Protein AF-A0A9N9YGB5-F1 (afdb_monomer)

Secondary structure (DSSP, 8-state):
--HHHHHHHHHHHHHHHHHTTS-EEEEEE-TT--EEEEEEEE-TTT--EEEEEEES----TTSS-----

Organism: NCBI:txid160324

Nearest PDB structures (foldseek):
  4mlq-assembly1_A  TM=8.299E-01  e=4.572E-01  Priestia megaterium
  9pai-assembly1_A  TM=6.675E-01  e=9.155E-01  Homo sapiens
  6ok2-assembly1_D  TM=4.835E-01  e=6.269E-01  Geobacter metallireducens GS-15
  3cvm-assembly2_B  TM=6.605E-01  e=3.037E+00  unclassified
  4ic0-assembly2_B  TM=6.083E-01  e=4.165E+00  Homo sapiens

Solvent-accessible surface area (backbone atoms only — not comparable to full-atom values): 4195 Å² total; per-residue (Å²): 142,51,71,67,61,53,51,50,53,52,53,49,21,58,53,38,32,75,60,27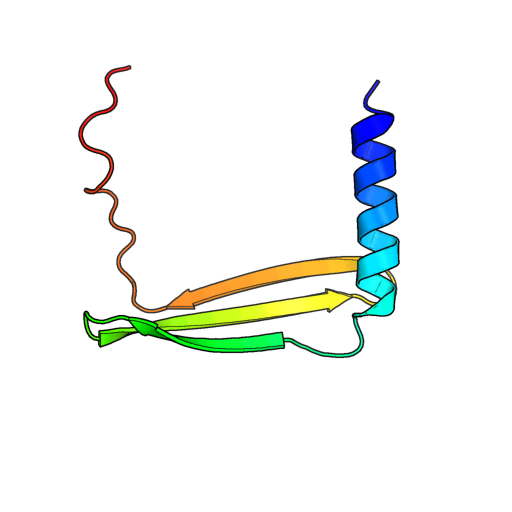,86,53,75,48,74,50,77,49,66,50,99,86,68,41,45,41,35,42,36,38,44,41,38,54,88,75,21,48,72,49,77,49,80,48,56,78,59,73,81,65,74,76,75,63,67,82,77,77,132

InterPro domains:
  IPR003692 Hydantoinase B/oxoprolinase [PF02538] (1-56)

Radius of gyration: 17.27 Å; Cα contacts (8 Å, |Δi|>4): 90; chains: 1; bounding box: 34×34×44 Å

Structure (mmCIF, N/CA/C/O backbone):
data_AF-A0A9N9YGB5-F1
#
_entry.id   AF-A0A9N9YGB5-F1
#
loop_
_atom_site.group_PDB
_atom_site.id
_atom_site.type_symbol
_atom_site.label_atom_id
_atom_site.label_alt_id
_atom_site.label_comp_id
_atom_s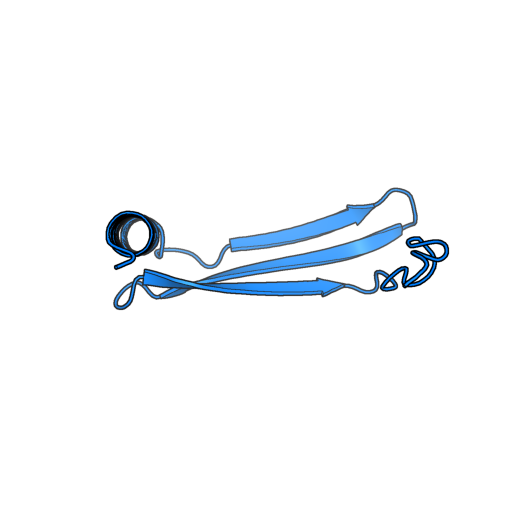ite.label_asym_id
_atom_site.label_entity_id
_atom_site.label_seq_id
_atom_site.pdbx_PDB_ins_code
_atom_site.Cartn_x
_atom_site.Cartn_y
_atom_site.Cartn_z
_atom_site.occupancy
_atom_site.B_iso_or_equiv
_atom_site.auth_seq_id
_atom_site.auth_comp_id
_atom_site.auth_asym_id
_atom_site.auth_atom_id
_atom_site.pdbx_PDB_model_num
ATOM 1 N N . MET A 1 1 ? 0.925 18.070 22.254 1.00 56.28 1 MET A N 1
ATOM 2 C CA . MET A 1 1 ? 0.085 19.043 21.530 1.00 56.28 1 MET A CA 1
ATOM 3 C C . MET A 1 1 ? 0.309 18.791 20.048 1.00 56.28 1 MET A C 1
ATOM 5 O O . MET A 1 1 ? 1.235 19.351 19.494 1.00 56.28 1 MET A O 1
ATOM 9 N N . ASN A 1 2 ? -0.456 17.852 19.483 1.00 75.25 2 ASN A N 1
ATOM 10 C CA . ASN A 1 2 ? -0.552 17.534 18.050 1.00 75.25 2 ASN A CA 1
ATOM 11 C C . ASN A 1 2 ? -1.942 16.933 17.750 1.00 75.25 2 ASN A C 1
ATOM 13 O O . ASN A 1 2 ? -2.112 16.085 16.885 1.00 75.25 2 ASN A O 1
ATOM 17 N N . THR A 1 3 ? -2.966 17.356 18.500 1.00 87.31 3 THR A N 1
ATOM 18 C CA . THR A 1 3 ? -4.282 16.699 18.518 1.00 87.31 3 THR A CA 1
ATOM 19 C C . THR A 1 3 ? -4.910 16.594 17.126 1.00 87.31 3 THR A C 1
ATOM 21 O O . THR A 1 3 ? -5.585 15.619 16.827 1.00 87.31 3 THR A O 1
ATOM 24 N N . ILE A 1 4 ? -4.660 17.568 16.246 1.00 91.12 4 ILE A N 1
ATOM 25 C CA . ILE A 1 4 ? -5.144 17.536 14.861 1.00 91.12 4 ILE A CA 1
ATOM 26 C C . ILE A 1 4 ? -4.373 16.500 14.034 1.00 91.12 4 ILE A C 1
ATOM 28 O O . ILE A 1 4 ? -4.996 15.714 13.326 1.00 91.12 4 ILE A O 1
ATOM 32 N N . GLN A 1 5 ? -3.041 16.472 14.133 1.00 93.94 5 GLN A N 1
ATOM 33 C CA . GLN A 1 5 ? -2.208 15.499 13.423 1.00 93.94 5 GLN A CA 1
ATOM 34 C C . GLN A 1 5 ? -2.507 14.068 13.888 1.00 93.94 5 GLN A C 1
ATOM 36 O O . GLN A 1 5 ? -2.627 13.170 13.058 1.00 93.94 5 GLN A O 1
ATOM 41 N N . ASP A 1 6 ? -2.696 13.873 15.193 1.00 93.62 6 ASP A N 1
ATOM 42 C CA . ASP A 1 6 ? -3.001 12.574 15.794 1.00 93.62 6 ASP A CA 1
ATOM 43 C C . ASP A 1 6 ? -4.374 12.060 15.325 1.00 93.62 6 ASP A C 1
ATOM 45 O O . ASP A 1 6 ? -4.498 10.916 14.884 1.00 93.62 6 ASP A O 1
ATOM 49 N N . ASN A 1 7 ? -5.390 12.931 15.317 1.00 92.62 7 ASN A N 1
ATOM 50 C CA . ASN A 1 7 ? -6.728 12.596 14.824 1.00 92.62 7 ASN A CA 1
ATOM 51 C C . ASN A 1 7 ? -6.736 12.297 13.318 1.00 92.62 7 ASN A C 1
ATOM 53 O O . ASN A 1 7 ? -7.426 11.377 12.869 1.00 92.62 7 ASN A O 1
ATOM 57 N N . ALA A 1 8 ? -5.969 13.056 12.531 1.00 93.56 8 ALA A N 1
ATOM 58 C CA . ALA A 1 8 ? -5.828 12.824 11.098 1.00 93.56 8 ALA A CA 1
ATOM 59 C C . ALA A 1 8 ? -5.143 11.477 10.823 1.00 93.56 8 ALA A C 1
ATOM 61 O O . ALA A 1 8 ? -5.645 10.681 10.028 1.00 93.56 8 ALA A O 1
ATOM 62 N N . ALA A 1 9 ? -4.052 11.179 11.536 1.00 92.00 9 ALA A N 1
ATOM 63 C CA . ALA A 1 9 ? -3.345 9.908 11.424 1.00 92.00 9 ALA A CA 1
ATOM 64 C C . ALA A 1 9 ? -4.244 8.724 11.802 1.00 92.00 9 ALA A C 1
ATOM 66 O O . ALA A 1 9 ? -4.265 7.713 11.102 1.00 92.00 9 ALA A O 1
ATOM 67 N N . GLN A 1 10 ? -5.024 8.846 12.879 1.00 93.12 10 GLN A N 1
ATOM 68 C CA . GLN A 1 10 ? -5.949 7.796 13.297 1.00 93.12 10 GLN A CA 1
ATOM 69 C C . GLN A 1 10 ? -7.080 7.583 12.282 1.00 93.12 10 GLN A C 1
ATOM 71 O O . GLN A 1 10 ? -7.375 6.442 11.934 1.00 93.12 10 GLN A O 1
ATOM 76 N N . SER A 1 11 ? -7.659 8.662 11.748 1.00 94.56 11 SER A N 1
ATOM 77 C CA . SER A 1 11 ? -8.707 8.573 10.721 1.00 94.56 11 SER A CA 1
ATOM 78 C C . SER A 1 11 ? -8.193 7.912 9.440 1.00 94.56 11 SER A C 1
ATOM 80 O O . SER A 1 11 ? -8.884 7.085 8.849 1.00 94.56 11 SER A O 1
ATOM 82 N N . MET A 1 12 ? -6.957 8.224 9.037 1.00 92.12 12 MET A N 1
ATOM 83 C CA . MET A 1 12 ? -6.333 7.607 7.869 1.00 92.12 12 MET A CA 1
ATOM 84 C C . MET A 1 12 ? -6.072 6.112 8.079 1.00 92.12 12 MET A C 1
ATOM 86 O O . MET A 1 12 ? -6.329 5.325 7.174 1.00 92.12 12 MET A O 1
ATOM 90 N N . ARG A 1 13 ? -5.625 5.693 9.273 1.00 91.94 13 ARG A N 1
ATOM 91 C CA . ARG A 1 13 ? -5.451 4.264 9.591 1.00 91.94 13 ARG A CA 1
ATOM 92 C C . ARG A 1 13 ? -6.762 3.496 9.475 1.00 91.94 13 ARG A C 1
ATOM 94 O O . ARG A 1 13 ? -6.787 2.440 8.856 1.00 91.94 13 ARG A O 1
ATOM 101 N N . GLU A 1 14 ? -7.855 4.024 10.021 1.00 92.94 14 GLU A N 1
ATOM 102 C CA . GLU A 1 14 ? -9.171 3.376 9.918 1.00 92.94 14 GLU A CA 1
ATOM 103 C C . GLU A 1 14 ? -9.662 3.293 8.463 1.00 92.94 14 GLU A C 1
ATOM 105 O O . GLU A 1 14 ? -10.183 2.257 8.042 1.00 92.94 14 GLU A O 1
ATOM 110 N N . LEU A 1 15 ? -9.417 4.334 7.657 1.00 91.38 15 LEU A N 1
ATOM 111 C CA . LEU A 1 15 ? -9.682 4.288 6.218 1.00 91.38 15 LEU A CA 1
ATOM 112 C C . LEU A 1 15 ? -8.857 3.190 5.534 1.00 91.38 15 LEU A C 1
ATOM 114 O O . LEU A 1 15 ? -9.410 2.389 4.781 1.00 91.38 15 LEU A O 1
ATOM 118 N N . LEU A 1 16 ? -7.557 3.114 5.819 1.00 90.50 16 LEU A N 1
ATOM 119 C CA . LEU A 1 16 ? -6.650 2.127 5.237 1.00 90.50 16 LEU A CA 1
ATOM 120 C C . LEU A 1 16 ? -7.076 0.691 5.567 1.00 90.50 16 LEU A C 1
ATOM 122 O O . LEU A 1 16 ? -7.156 -0.134 4.660 1.00 90.50 16 LEU A O 1
ATOM 126 N N . LYS A 1 17 ? -7.483 0.404 6.810 1.00 90.75 17 LYS A N 1
ATOM 127 C CA . LYS A 1 17 ? -8.029 -0.914 7.193 1.00 90.75 17 LYS A CA 1
ATOM 128 C C . LYS A 1 17 ? -9.253 -1.316 6.365 1.00 90.75 17 LYS A C 1
ATOM 130 O O . LYS A 1 17 ? -9.437 -2.499 6.077 1.00 90.75 17 LYS A O 1
ATOM 135 N N . SER A 1 18 ? -10.083 -0.348 5.961 1.00 88.19 18 SER A N 1
ATOM 136 C CA . SER A 1 18 ? -11.276 -0.610 5.141 1.00 88.19 18 SER A CA 1
ATOM 137 C C . SER A 1 18 ? -10.949 -0.999 3.693 1.00 88.19 18 SER A C 1
ATOM 139 O O . SER A 1 18 ? -11.720 -1.730 3.072 1.00 88.19 18 SER A O 1
ATOM 141 N N . VAL A 1 19 ? -9.794 -0.566 3.172 1.00 83.50 19 VAL A N 1
ATOM 142 C CA . VAL A 1 19 ? -9.352 -0.816 1.787 1.00 83.50 19 VAL A CA 1
ATOM 143 C C . VAL A 1 19 ? -8.215 -1.838 1.674 1.00 83.50 19 VAL A C 1
ATOM 145 O O . VAL A 1 19 ? -7.903 -2.266 0.566 1.00 83.50 19 VAL A O 1
ATOM 148 N N . ALA A 1 20 ? -7.649 -2.294 2.799 1.00 80.81 20 ALA A N 1
ATOM 149 C CA . ALA A 1 20 ? -6.515 -3.225 2.911 1.00 80.81 20 ALA A CA 1
ATOM 150 C C . ALA A 1 20 ? -6.763 -4.653 2.376 1.00 80.81 20 ALA A C 1
ATOM 152 O O . ALA A 1 20 ? -6.046 -5.591 2.712 1.00 80.81 20 ALA A O 1
ATOM 153 N N . ALA A 1 21 ? -7.803 -4.861 1.570 1.00 73.38 21 ALA A N 1
ATOM 154 C CA . ALA A 1 21 ? -8.106 -6.159 0.982 1.00 73.38 21 ALA A CA 1
ATOM 155 C C . ALA A 1 21 ? -7.132 -6.552 -0.142 1.00 73.38 21 ALA A C 1
ATOM 157 O O . ALA A 1 21 ? -7.057 -7.733 -0.479 1.00 73.38 21 ALA A O 1
ATOM 158 N N . TYR A 1 22 ? -6.398 -5.594 -0.718 1.00 72.38 22 TYR A N 1
ATOM 159 C CA . TYR A 1 22 ? -5.599 -5.823 -1.917 1.00 72.38 22 TYR A CA 1
ATOM 160 C C . TYR A 1 22 ? -4.224 -5.166 -1.829 1.00 72.38 22 TYR A C 1
ATOM 162 O O . TYR A 1 22 ? -4.078 -4.054 -1.327 1.00 72.38 22 TYR A O 1
ATOM 170 N N . VAL A 1 23 ? -3.228 -5.853 -2.386 1.00 83.31 23 VAL A N 1
ATOM 171 C CA . VAL A 1 23 ? -1.971 -5.226 -2.795 1.00 83.31 23 VAL A CA 1
ATOM 172 C C . VAL A 1 23 ? -2.253 -4.476 -4.094 1.00 83.31 23 VAL A C 1
ATOM 174 O O . VAL A 1 23 ? -2.762 -5.070 -5.046 1.00 83.31 23 VAL A O 1
ATOM 177 N N . LEU A 1 24 ? -1.957 -3.178 -4.126 1.00 86.88 24 LEU A N 1
ATOM 178 C CA . LEU A 1 24 ? -2.117 -2.360 -5.325 1.00 86.88 24 LEU A CA 1
ATO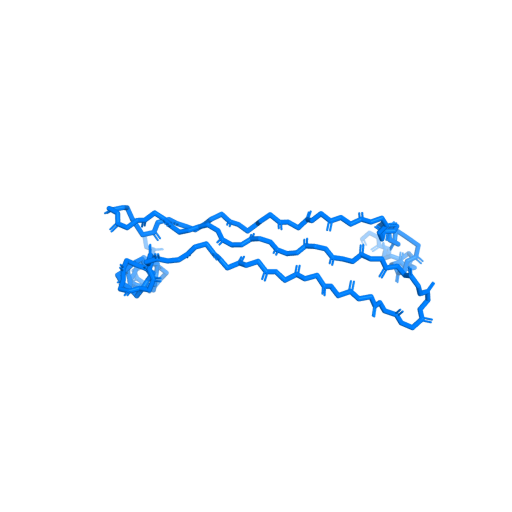M 179 C C . LEU A 1 24 ? -0.772 -2.278 -6.034 1.00 86.88 24 LEU A C 1
ATOM 181 O O . LEU A 1 24 ? 0.194 -1.784 -5.458 1.00 86.88 24 LEU A O 1
ATOM 185 N N . GLU A 1 25 ? -0.707 -2.755 -7.272 1.00 90.38 25 GLU A N 1
ATOM 186 C CA . GLU A 1 25 ? 0.505 -2.710 -8.089 1.00 90.38 25 GLU A CA 1
ATOM 187 C C . GLU A 1 25 ? 0.212 -1.988 -9.407 1.00 90.38 25 GLU A C 1
ATOM 189 O O . GLU A 1 25 ? -0.833 -2.196 -10.024 1.00 90.38 25 GLU A O 1
ATOM 194 N N . SER A 1 26 ? 1.133 -1.129 -9.834 1.00 89.19 26 SER A N 1
ATOM 195 C CA . SER A 1 26 ? 1.085 -0.445 -11.125 1.00 89.19 26 SER A CA 1
ATOM 196 C C . SER A 1 26 ? 2.470 -0.437 -11.758 1.00 89.19 26 SER A C 1
ATOM 198 O O . SER A 1 26 ? 3.480 -0.330 -11.063 1.00 89.19 26 SER A O 1
ATOM 200 N N . THR A 1 27 ? 2.523 -0.566 -13.080 1.00 89.00 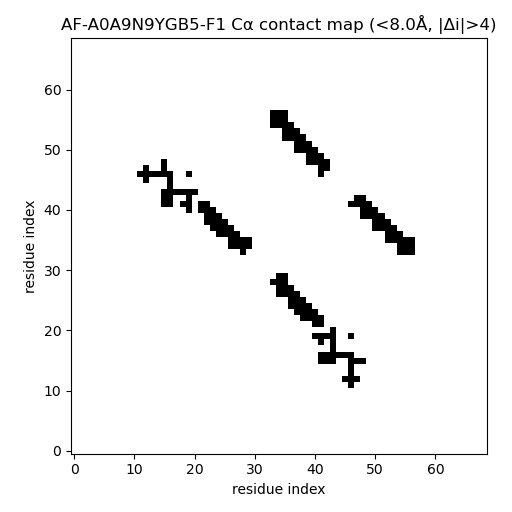27 THR A N 1
ATOM 201 C CA . THR A 1 27 ? 3.740 -0.369 -13.871 1.00 89.00 27 THR A CA 1
ATOM 202 C C . THR A 1 27 ? 3.441 0.659 -14.948 1.00 89.00 27 THR A C 1
ATOM 204 O O . THR A 1 27 ? 2.504 0.481 -15.723 1.00 89.00 27 THR A O 1
ATOM 207 N N . GLU A 1 28 ? 4.236 1.718 -14.992 1.00 87.56 28 GLU A N 1
ATOM 208 C CA . GLU A 1 28 ? 4.111 2.821 -15.938 1.00 87.56 28 GLU A CA 1
ATOM 209 C C . GLU A 1 28 ? 5.433 3.004 -16.687 1.00 87.56 28 GLU A C 1
ATOM 211 O O . GLU A 1 28 ? 6.502 2.723 -16.150 1.00 87.56 28 GLU A O 1
ATOM 216 N N . MET A 1 29 ? 5.365 3.446 -17.940 1.00 86.62 29 MET A N 1
ATOM 217 C CA . MET A 1 29 ? 6.529 3.845 -18.726 1.00 86.62 29 MET A CA 1
ATOM 218 C C . MET A 1 29 ? 6.323 5.294 -19.156 1.00 86.62 29 MET A C 1
ATOM 220 O O . MET A 1 29 ? 5.279 5.600 -19.730 1.00 86.62 29 MET A O 1
ATOM 224 N N . ASN A 1 30 ? 7.284 6.172 -18.864 1.00 83.56 30 ASN A N 1
ATOM 225 C CA . ASN A 1 30 ? 7.214 7.563 -19.316 1.00 83.56 30 ASN A CA 1
ATOM 226 C C . ASN A 1 30 ? 7.635 7.708 -20.792 1.00 83.56 30 ASN A C 1
ATOM 228 O O . ASN A 1 30 ? 8.097 6.754 -21.422 1.00 83.56 30 ASN A O 1
ATOM 232 N N . ASP A 1 31 ? 7.528 8.927 -21.323 1.00 87.25 31 ASP A N 1
ATOM 233 C CA . ASP A 1 31 ? 7.888 9.250 -22.712 1.00 87.25 31 ASP A CA 1
ATOM 234 C C . ASP A 1 31 ? 9.384 9.041 -23.033 1.00 87.25 31 ASP A C 1
ATOM 236 O O . ASP A 1 31 ? 9.748 8.880 -24.198 1.00 87.25 31 ASP A O 1
ATOM 240 N N . ASP A 1 32 ? 10.246 8.975 -22.011 1.00 83.12 32 ASP A N 1
ATOM 241 C CA . ASP A 1 32 ? 11.681 8.685 -22.138 1.00 83.12 32 ASP A CA 1
ATOM 242 C C . ASP A 1 32 ? 11.994 7.173 -22.121 1.00 83.12 32 ASP 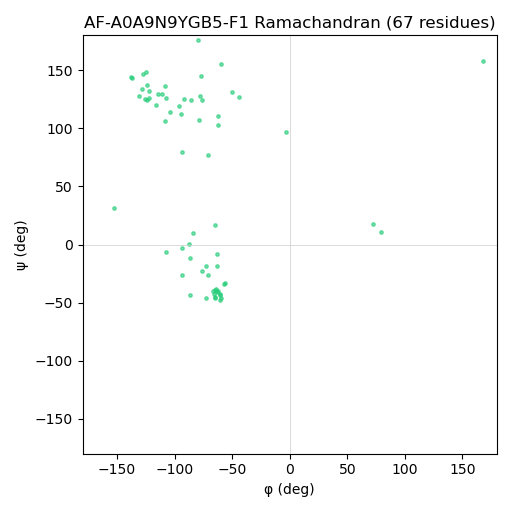A C 1
ATOM 244 O O . ASP A 1 32 ? 13.157 6.769 -22.185 1.00 83.12 32 ASP A O 1
ATOM 248 N N . GLY A 1 33 ? 10.972 6.316 -22.016 1.00 80.38 33 GLY A N 1
ATOM 249 C CA . GLY A 1 33 ? 11.118 4.859 -21.952 1.00 80.38 33 GLY A CA 1
ATOM 250 C C . GLY A 1 33 ? 11.528 4.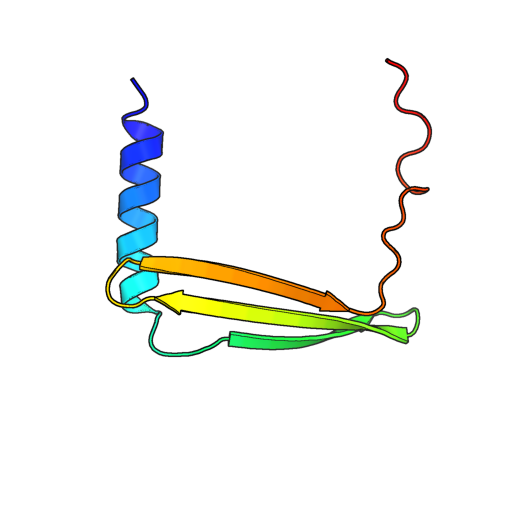316 -20.578 1.00 80.38 33 GLY A C 1
ATOM 251 O O . GLY A 1 33 ? 11.851 3.133 -20.456 1.00 80.38 33 GLY A O 1
ATOM 252 N N . ILE A 1 34 ? 11.509 5.150 -19.536 1.00 81.75 34 ILE A N 1
ATOM 253 C CA . ILE A 1 34 ? 11.825 4.766 -18.158 1.00 81.75 34 ILE A CA 1
ATOM 254 C C . ILE A 1 34 ? 10.627 4.049 -17.544 1.00 81.75 34 ILE A C 1
ATOM 256 O O . ILE A 1 34 ? 9.516 4.580 -17.529 1.00 81.75 34 ILE A O 1
ATOM 260 N N . VAL A 1 35 ? 10.867 2.857 -16.992 1.00 83.88 35 VAL A N 1
ATOM 261 C CA . VAL A 1 35 ? 9.839 2.057 -16.321 1.00 83.88 35 VAL A CA 1
ATOM 262 C C . VAL A 1 35 ? 9.803 2.364 -14.827 1.00 83.88 35 VAL A C 1
ATOM 264 O O . VAL A 1 35 ? 10.795 2.195 -14.113 1.00 83.88 35 VAL A O 1
ATOM 267 N N . PHE A 1 36 ? 8.621 2.732 -14.351 1.00 82.62 36 PHE A N 1
ATOM 268 C CA . PHE A 1 36 ? 8.280 2.914 -12.949 1.00 82.62 36 PHE A CA 1
ATOM 269 C C . PHE A 1 36 ? 7.368 1.780 -12.491 1.00 82.62 36 PHE A C 1
ATOM 271 O O . PHE A 1 36 ? 6.435 1.382 -13.186 1.00 82.62 36 PHE A O 1
ATOM 278 N N . LYS A 1 37 ? 7.635 1.248 -11.305 1.00 87.31 37 LYS A N 1
ATOM 279 C CA . LYS A 1 37 ? 6.828 0.235 -10.633 1.00 87.31 37 LYS A CA 1
ATOM 280 C C . LYS A 1 37 ? 6.430 0.756 -9.262 1.00 87.31 37 LYS A C 1
ATOM 282 O O . LYS A 1 37 ? 7.273 1.100 -8.432 1.00 87.31 37 LYS A O 1
ATOM 287 N N . HIS A 1 38 ? 5.131 0.766 -9.025 1.00 87.75 38 HIS A N 1
ATOM 288 C CA . HIS A 1 38 ? 4.522 1.217 -7.787 1.00 87.75 38 HIS A CA 1
ATOM 289 C C . HIS A 1 38 ? 3.855 0.031 -7.121 1.00 87.75 38 HIS A C 1
ATOM 291 O O . HIS A 1 38 ? 3.061 -0.663 -7.755 1.00 87.75 38 HIS A O 1
ATOM 297 N N . LYS A 1 39 ? 4.143 -0.179 -5.844 1.00 88.25 39 LYS A N 1
ATOM 298 C CA . LYS A 1 39 ? 3.450 -1.160 -5.026 1.00 88.25 39 LYS A CA 1
ATOM 299 C C . LYS A 1 39 ? 3.018 -0.516 -3.724 1.00 88.25 39 LYS A C 1
ATOM 301 O O . LYS A 1 39 ? 3.822 0.088 -3.026 1.00 88.25 39 LYS A O 1
ATOM 306 N N . VAL A 1 40 ? 1.742 -0.652 -3.395 1.00 87.81 40 VAL A N 1
ATOM 307 C CA . VAL A 1 40 ? 1.195 -0.237 -2.107 1.00 87.81 40 VAL A CA 1
ATOM 308 C C . VAL A 1 40 ? 0.694 -1.476 -1.390 1.00 87.81 40 VAL A C 1
ATOM 310 O O . VAL A 1 40 ? -0.183 -2.190 -1.882 1.00 87.81 40 VAL A O 1
ATOM 313 N N . THR A 1 41 ? 1.264 -1.718 -0.217 1.00 89.19 41 THR A N 1
ATOM 314 C CA . THR A 1 41 ? 0.855 -2.792 0.685 1.00 89.19 41 THR A CA 1
ATOM 315 C C . THR A 1 41 ? 0.211 -2.159 1.906 1.00 89.19 41 THR A C 1
ATOM 317 O O . THR A 1 41 ? 0.786 -1.247 2.491 1.00 89.19 41 THR A O 1
ATOM 320 N N . THR A 1 42 ? -0.976 -2.614 2.296 1.00 89.19 42 THR A N 1
ATOM 321 C CA . THR A 1 42 ? -1.676 -2.106 3.483 1.00 89.19 42 THR A CA 1
ATOM 322 C C . THR A 1 42 ? -1.951 -3.242 4.456 1.00 89.19 42 THR A C 1
ATOM 324 O O . THR A 1 42 ? -2.453 -4.292 4.060 1.00 89.19 42 THR A O 1
ATOM 327 N N . ASP A 1 43 ? -1.638 -3.023 5.729 1.00 87.75 43 ASP A N 1
ATOM 328 C CA . ASP A 1 43 ? -1.941 -3.939 6.819 1.00 87.75 43 ASP A CA 1
ATOM 329 C C . ASP A 1 43 ? -3.358 -3.677 7.346 1.00 87.75 43 ASP A C 1
ATOM 331 O O . ASP A 1 43 ? -3.721 -2.563 7.737 1.00 87.75 43 ASP A O 1
ATOM 335 N N . LYS A 1 44 ? -4.185 -4.722 7.344 1.00 87.19 44 LYS A N 1
ATOM 336 C CA . LYS A 1 44 ? -5.597 -4.634 7.724 1.00 87.19 44 LYS A CA 1
ATOM 337 C C . LYS A 1 44 ? -5.820 -4.541 9.237 1.00 87.19 44 LYS A C 1
ATOM 339 O O . LYS A 1 44 ? -6.875 -4.077 9.664 1.00 87.19 44 LYS A O 1
ATOM 344 N N . GLU A 1 45 ? -4.870 -4.989 10.048 1.00 87.56 45 GLU A N 1
ATOM 345 C CA . GLU A 1 45 ? -4.970 -4.970 11.507 1.00 87.56 45 GLU A CA 1
ATOM 346 C C . GLU A 1 45 ? -4.492 -3.631 12.070 1.00 87.56 45 GLU A C 1
ATOM 348 O O . GLU A 1 45 ? -5.155 -3.031 12.923 1.00 87.56 45 GLU A O 1
ATOM 353 N N . THR A 1 46 ? -3.378 -3.115 11.552 1.00 89.88 46 THR A N 1
ATOM 354 C CA . THR A 1 46 ? -2.749 -1.887 12.052 1.00 89.88 46 THR A CA 1
ATOM 355 C C . THR A 1 46 ? -3.196 -0.638 11.290 1.00 89.88 46 THR A C 1
ATOM 357 O O . THR A 1 46 ? -3.234 0.454 11.865 1.00 89.88 46 THR A O 1
ATOM 360 N N . GLY A 1 47 ? -3.616 -0.780 10.028 1.00 87.75 47 GLY A N 1
ATOM 361 C CA . GLY A 1 47 ? -3.878 0.348 9.130 1.00 87.75 47 GLY A CA 1
ATOM 362 C C . GLY A 1 47 ? -2.600 1.035 8.649 1.00 87.75 47 GLY A C 1
ATOM 363 O O . GLY A 1 47 ? -2.652 2.187 8.221 1.00 87.75 47 GLY A O 1
ATOM 364 N N . GLU A 1 48 ? -1.449 0.371 8.765 1.00 88.56 48 GLU A N 1
ATOM 365 C CA . GLU A 1 48 ? -0.188 0.840 8.196 1.00 88.56 48 GLU A CA 1
ATOM 366 C C . GLU A 1 48 ? -0.149 0.573 6.691 1.00 88.56 48 GLU A C 1
ATOM 368 O O . GLU A 1 48 ? -0.676 -0.428 6.209 1.00 88.56 48 GLU A O 1
ATOM 373 N N . ALA A 1 49 ? 0.478 1.473 5.936 1.00 86.75 49 ALA A N 1
ATOM 374 C CA . ALA A 1 49 ? 0.697 1.298 4.509 1.00 86.75 49 ALA A CA 1
ATOM 375 C C . ALA A 1 49 ? 2.171 1.513 4.172 1.00 86.75 49 ALA A C 1
ATOM 377 O O . ALA A 1 49 ? 2.782 2.488 4.609 1.00 86.75 49 ALA A O 1
ATOM 378 N N . VAL A 1 50 ? 2.719 0.608 3.368 1.00 86.75 50 VAL A N 1
ATOM 379 C CA . VAL A 1 50 ? 4.061 0.692 2.796 1.00 86.75 50 VAL A CA 1
ATOM 380 C C . VAL A 1 50 ? 3.911 0.995 1.313 1.00 86.75 50 VAL A C 1
ATOM 382 O O . VAL A 1 50 ? 3.181 0.296 0.607 1.00 86.75 50 VAL A O 1
ATOM 385 N N . LEU A 1 51 ? 4.569 2.061 0.861 1.00 85.44 51 LEU A N 1
ATOM 386 C CA . LEU A 1 51 ? 4.618 2.452 -0.540 1.00 85.44 51 LEU A CA 1
ATOM 387 C C . LEU A 1 51 ? 6.024 2.160 -1.066 1.00 85.44 51 LEU A C 1
ATOM 389 O O . LEU A 1 51 ? 6.972 2.878 -0.751 1.00 85.44 51 LEU A O 1
ATOM 393 N N . ASP A 1 52 ? 6.135 1.108 -1.864 1.00 82.12 52 ASP A N 1
ATOM 394 C CA . ASP A 1 52 ? 7.365 0.702 -2.525 1.00 82.12 52 ASP A CA 1
ATOM 395 C C . ASP A 1 52 ? 7.396 1.300 -3.934 1.00 82.12 52 ASP A C 1
ATOM 397 O O . ASP A 1 52 ? 6.612 0.939 -4.818 1.00 82.12 52 ASP A O 1
ATOM 401 N N . PHE A 1 53 ? 8.327 2.227 -4.141 1.00 82.19 53 PHE A N 1
ATOM 402 C CA . PHE A 1 53 ? 8.617 2.819 -5.439 1.00 82.19 53 PHE A CA 1
ATOM 403 C C . PHE A 1 53 ? 9.912 2.207 -5.957 1.00 82.19 53 PHE A C 1
ATOM 405 O O . PHE A 1 53 ? 10.975 2.389 -5.368 1.00 82.19 53 PHE A O 1
ATOM 412 N N . THR A 1 54 ? 9.822 1.457 -7.049 1.00 74.50 54 THR A N 1
ATOM 413 C CA . THR A 1 54 ? 10.987 0.865 -7.715 1.00 74.50 54 THR A CA 1
ATOM 414 C C . THR A 1 54 ? 10.954 1.238 -9.189 1.00 74.50 54 THR A C 1
ATOM 416 O O . THR A 1 54 ? 9.886 1.401 -9.767 1.00 74.50 54 THR A O 1
ATOM 419 N N . GLY A 1 55 ? 12.105 1.416 -9.819 1.00 61.12 55 GLY A N 1
ATOM 420 C CA . GLY A 1 55 ? 12.172 1.805 -11.223 1.00 61.12 55 GLY A CA 1
ATOM 421 C C . GLY A 1 55 ? 13.581 2.219 -11.605 1.00 61.12 55 GLY A C 1
ATOM 422 O O . GLY A 1 55 ? 14.370 2.595 -10.741 1.00 61.12 55 GLY A O 1
ATOM 423 N N . ASP A 1 56 ? 13.876 2.160 -12.899 1.00 59.25 56 ASP A N 1
ATOM 424 C CA . ASP A 1 56 ? 15.185 2.538 -13.448 1.00 59.25 56 ASP A CA 1
ATOM 425 C C . ASP A 1 56 ? 15.294 4.054 -13.686 1.00 59.25 56 ASP A C 1
ATOM 427 O O . ASP A 1 5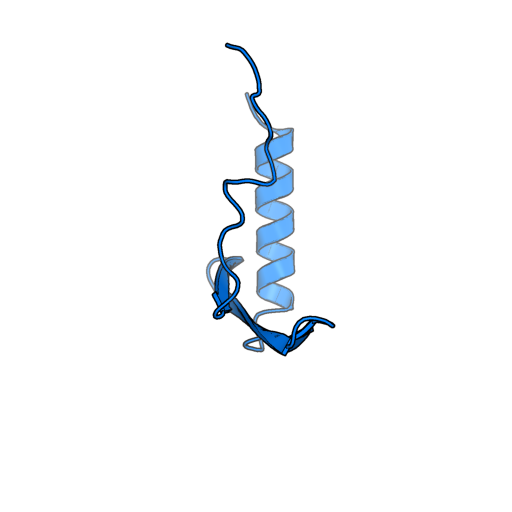6 ? 16.233 4.540 -14.318 1.00 59.25 56 ASP A O 1
ATOM 431 N N . GLY A 1 57 ? 14.316 4.819 -13.189 1.00 51.34 57 GLY A N 1
ATOM 432 C CA . GLY A 1 57 ? 14.345 6.269 -13.224 1.00 51.34 57 GLY A CA 1
ATOM 433 C C . GLY A 1 57 ? 15.520 6.774 -12.414 1.00 51.34 57 GLY A C 1
ATOM 434 O O . GLY A 1 57 ? 15.530 6.659 -11.189 1.00 51.34 57 GLY A O 1
ATOM 435 N N . PHE A 1 58 ? 16.509 7.338 -13.107 1.00 50.31 58 PHE A N 1
ATOM 436 C CA . PHE A 1 58 ? 17.548 8.144 -12.484 1.00 50.31 58 PHE A CA 1
ATOM 437 C C . PHE A 1 58 ? 16.892 9.089 -11.471 1.00 50.31 58 PHE A C 1
ATOM 439 O O . PHE A 1 58 ? 15.981 9.843 -11.817 1.00 50.31 58 PHE A O 1
ATOM 446 N N . ILE A 1 59 ? 17.370 9.079 -10.222 1.00 51.41 59 ILE A N 1
ATOM 447 C CA . ILE A 1 59 ? 17.152 10.219 -9.335 1.00 51.41 59 ILE A CA 1
ATOM 448 C C . ILE A 1 59 ? 17.864 11.367 -10.037 1.00 51.41 59 ILE A C 1
ATOM 450 O O . ILE A 1 59 ? 19.093 11.417 -10.040 1.00 51.41 59 ILE A O 1
ATOM 454 N N . VAL A 1 60 ? 17.114 12.246 -10.699 1.00 48.47 60 VAL A N 1
ATOM 455 C CA . VAL A 1 60 ? 17.677 13.449 -11.305 1.00 48.47 60 VAL A CA 1
ATOM 456 C C . VAL A 1 60 ? 18.045 14.383 -10.153 1.00 48.47 60 VAL A C 1
ATOM 458 O O . VAL A 1 60 ? 17.338 15.336 -9.843 1.00 48.47 60 VAL A O 1
ATOM 461 N N . SER A 1 61 ? 19.161 14.097 -9.482 1.00 45.41 61 SER A N 1
ATOM 462 C CA . SER A 1 61 ? 19.790 15.010 -8.528 1.00 45.41 61 SER A CA 1
ATOM 463 C C . SER A 1 61 ? 20.271 16.295 -9.211 1.00 45.41 61 SER A C 1
ATOM 465 O O . SER A 1 61 ? 20.666 17.226 -8.527 1.00 45.41 61 SER A O 1
ATOM 467 N N . GLU A 1 62 ? 20.218 16.363 -10.546 1.00 42.03 62 GLU A N 1
ATOM 468 C CA . GLU A 1 62 ? 20.584 17.533 -11.351 1.00 42.03 62 GLU A CA 1
ATOM 469 C C . GLU A 1 62 ? 19.403 18.462 -11.698 1.00 42.03 62 GLU A C 1
ATOM 471 O O . GLU A 1 62 ? 19.618 19.510 -12.300 1.00 42.03 62 GLU A O 1
ATOM 476 N N . ALA A 1 63 ? 18.157 18.139 -11.317 1.00 45.28 63 ALA A N 1
ATOM 477 C CA . ALA A 1 63 ? 17.007 19.028 -11.554 1.00 45.28 63 ALA A CA 1
ATOM 478 C C . ALA A 1 63 ? 16.799 20.070 -10.438 1.00 45.28 63 ALA A C 1
ATOM 480 O O . ALA A 1 63 ? 16.041 21.025 -10.611 1.00 45.28 63 ALA A O 1
ATOM 481 N N . LEU A 1 64 ? 17.495 19.926 -9.307 1.00 47.12 64 LEU A N 1
ATOM 482 C CA . LEU A 1 64 ? 17.666 21.002 -8.337 1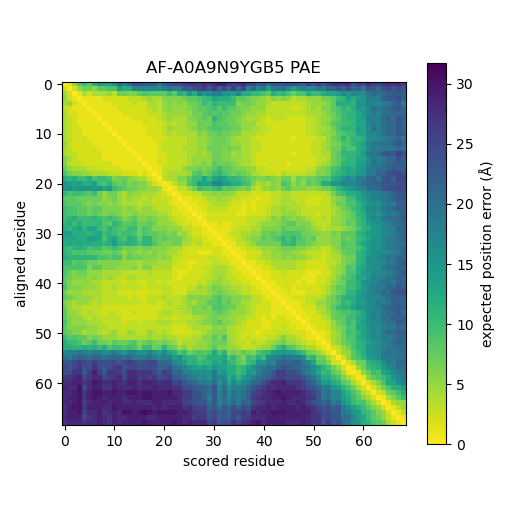.00 47.12 64 LEU A CA 1
ATOM 483 C C . LEU A 1 64 ? 18.981 21.704 -8.668 1.00 47.12 64 LEU A C 1
ATOM 485 O O . LEU A 1 64 ? 20.012 21.436 -8.058 1.00 47.12 64 LEU A O 1
ATOM 489 N N . GLY A 1 65 ? 18.944 22.580 -9.675 1.00 44.56 65 GLY A N 1
ATOM 490 C CA . GLY A 1 65 ? 19.985 23.591 -9.821 1.00 44.56 65 GLY A CA 1
ATOM 491 C C . GLY A 1 65 ? 20.163 24.299 -8.480 1.00 44.56 65 GLY A C 1
ATOM 492 O O . GLY A 1 65 ? 19.163 24.647 -7.853 1.00 44.56 65 GLY A O 1
ATOM 493 N N . ASP A 1 66 ? 21.420 24.411 -8.047 1.00 47.78 66 ASP A N 1
ATOM 494 C CA . ASP A 1 66 ? 21.909 25.114 -6.858 1.00 47.78 66 ASP A CA 1
ATOM 495 C C . ASP A 1 66 ? 20.819 25.865 -6.080 1.00 47.78 66 ASP A C 1
ATOM 497 O O . ASP A 1 66 ? 20.477 27.005 -6.402 1.00 47.78 66 ASP A O 1
ATOM 501 N N . ILE A 1 67 ? 20.287 25.243 -5.026 1.00 51.19 67 ILE A N 1
ATOM 502 C CA . ILE A 1 67 ? 19.662 26.016 -3.956 1.00 51.19 67 ILE A CA 1
ATOM 503 C C . ILE A 1 67 ? 20.841 26.531 -3.120 1.00 51.19 67 ILE A C 1
ATOM 505 O O . ILE A 1 67 ? 21.491 25.715 -2.458 1.00 51.19 67 ILE A O 1
ATOM 509 N N . PRO A 1 68 ? 21.192 27.831 -3.182 1.00 46.38 68 PRO A N 1
ATOM 510 C CA . PRO A 1 68 ? 22.212 28.374 -2.296 1.00 46.38 68 PRO A CA 1
ATOM 511 C C . PRO A 1 68 ? 21.786 28.180 -0.829 1.00 46.38 68 PRO A C 1
ATOM 513 O O . PRO A 1 68 ? 20.588 28.047 -0.566 1.00 46.38 68 PRO A O 1
ATOM 51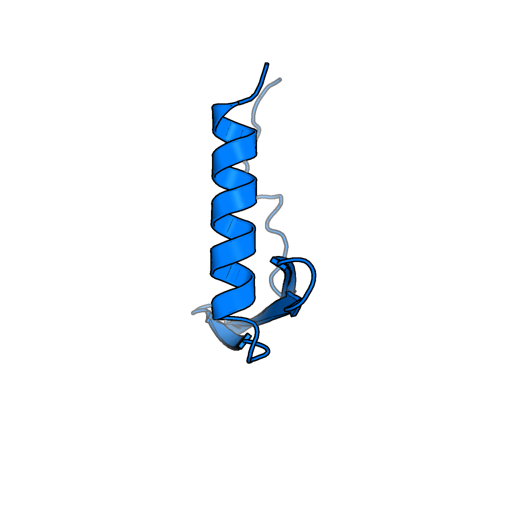6 N N . PRO A 1 69 ? 22.758 28.134 0.101 1.00 53.44 69 PRO A N 1
ATOM 517 C CA . PRO A 1 69 ? 22.529 27.774 1.501 1.00 53.44 69 PRO A CA 1
ATOM 518 C C . PRO A 1 69 ? 21.473 28.629 2.208 1.00 53.44 69 PRO A C 1
ATOM 520 O O . PRO A 1 69 ? 21.356 29.834 1.883 1.00 53.44 69 PRO A O 1
#

Foldseek 3Di:
DCVVVVVVVVVQLQVLLVVQPDWDWDWDADPVRWIKIWTWHADNVRSDIDIDIDTPDPPPPVVPDDPDD

Sequence (69 aa):
MNTIQDNAAQSMRELLKSVAAYVLESTEMNDDGIVFKHKVTTDKETGEAVLDFTGDGFIVSEALGDIPP

pLDDT: mean 78.37, std 16.38, range [42.03, 94.56]

Mean predicted aligned error: 10.06 Å